Protein AF-A0A397W9X4-F1 (afdb_monomer_lite)

pLDDT: mean 84.3, std 11.53, range [44.5, 97.25]

Organism: NCBI:txid44941

InterPro domains:
  IPR007128 Nuclear MIS12/MIND complex subunit PMF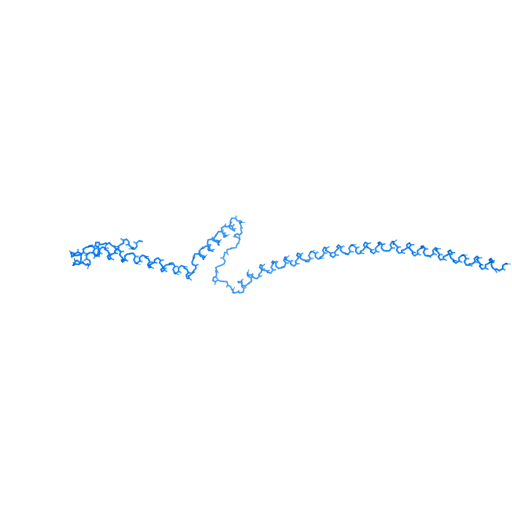1/Nnf1 [PF03980] (25-130)
  IPR007128 Nuclear MIS12/MIND complex subunit PMF1/Nnf1 [PTHR15459] (10-133)

Radius of gyration: 48.52 Å; chains: 1; bounding box: 83×48×146 Å

Secondary structure (DSSP, 8-state):
-GGGG--HHHHHHH-HHHHHH-HHHHHHHHHHHHHHHHHHHHHHHHHHHHHTTHHHHHHHHHHHHHHHHHHHHTT---SPPPPGGG--HHHHHHHHHHHHHHHHHHHHHHHHHHHHHHHHHHHHHHHHHHHHHHHHHHHHHHHHHHHHHHHHHHHHHHHHHT--

Foldseek 3Di:
DVLVPPDLVVQCVVVVVCCVPPVPVSVVVSVVVSVVVVVVVVVVVVVVCVVVVVVVVVVVVVVVVVVVVVCVVVVVPPDDDDPPVPDDPVNVCCVVVVVVVVVVVVVVVVVVVVVVVVVVVVVVVVVVVVVVVVVVVVVVVVVVVVVVVVVVVVVVVVVVVVVD

Structure (mmCIF, N/CA/C/O backbone):
data_AF-A0A397W9X4-F1
#
_entry.id   AF-A0A397W9X4-F1
#
loop_
_atom_site.group_PDB
_atom_site.id
_atom_site.type_symbol
_atom_site.label_atom_id
_atom_site.label_alt_id
_atom_site.label_comp_id
_atom_site.label_asym_id
_atom_site.label_entity_id
_atom_site.label_seq_id
_atom_site.pdbx_PDB_ins_code
_atom_site.Cartn_x
_atom_site.Cartn_y
_atom_site.Cartn_z
_atom_site.occupancy
_atom_site.B_iso_or_equiv
_atom_site.auth_seq_id
_atom_site.auth_comp_id
_atom_site.auth_asym_id
_atom_site.auth_atom_id
_atom_site.pdbx_PDB_model_num
ATOM 1 N N . MET A 1 1 ? -16.373 0.418 36.092 1.00 49.41 1 MET A N 1
ATOM 2 C CA . MET A 1 1 ? -16.373 1.075 37.422 1.00 49.41 1 MET A CA 1
ATOM 3 C C . MET A 1 1 ? -17.789 1.419 37.906 1.00 49.41 1 MET A C 1
ATOM 5 O O . MET A 1 1 ? -18.064 1.197 39.073 1.00 49.41 1 MET A O 1
ATOM 9 N N . LEU A 1 2 ? -18.709 1.841 37.023 1.00 62.16 2 LEU A N 1
ATOM 10 C CA . LEU A 1 2 ? -20.103 2.192 37.366 1.00 62.16 2 LEU A CA 1
ATOM 11 C C . LEU A 1 2 ? -20.953 1.037 37.938 1.00 62.16 2 LEU A C 1
ATOM 13 O O . LEU A 1 2 ? -21.655 1.226 38.923 1.00 62.16 2 LEU A O 1
ATOM 17 N N . ILE A 1 3 ? -20.833 -0.177 37.393 1.00 65.06 3 ILE A N 1
ATOM 18 C CA . ILE A 1 3 ? -21.633 -1.346 37.816 1.00 65.06 3 ILE A CA 1
ATOM 19 C C . ILE A 1 3 ? -21.351 -1.768 39.274 1.00 65.06 3 ILE A C 1
ATOM 21 O O . ILE A 1 3 ? -22.236 -2.280 39.948 1.00 65.06 3 ILE A O 1
ATOM 25 N N . ARG A 1 4 ? -20.149 -1.495 39.806 1.00 66.25 4 ARG A N 1
ATOM 26 C CA . ARG A 1 4 ? -19.807 -1.785 41.215 1.00 66.25 4 ARG A CA 1
ATOM 27 C C . ARG A 1 4 ? -20.501 -0.862 42.217 1.00 66.25 4 ARG A C 1
ATOM 29 O O . ARG A 1 4 ? -20.540 -1.197 43.397 1.00 66.25 4 ARG A O 1
ATOM 36 N N . ASN A 1 5 ? -21.000 0.292 41.774 1.00 67.38 5 ASN A N 1
ATOM 37 C CA . ASN A 1 5 ? -21.583 1.286 42.670 1.00 67.38 5 ASN A CA 1
ATOM 38 C C . ASN A 1 5 ? -23.055 1.036 42.986 1.00 67.38 5 ASN A C 1
ATOM 40 O O . ASN A 1 5 ? -23.541 1.618 43.945 1.00 67.38 5 ASN A O 1
ATOM 44 N N . ILE A 1 6 ? -23.752 0.167 42.250 1.00 69.75 6 ILE A N 1
ATOM 45 C CA . ILE A 1 6 ? -25.125 -0.210 42.591 1.00 69.75 6 ILE A CA 1
ATOM 46 C C . ILE A 1 6 ? -25.038 -1.362 43.591 1.00 69.75 6 ILE A C 1
ATOM 48 O O . ILE A 1 6 ? -25.002 -2.530 43.208 1.00 69.75 6 ILE A O 1
ATOM 52 N N . LYS A 1 7 ? -24.929 -1.036 44.882 1.00 75.12 7 LYS A N 1
ATOM 53 C CA . LYS A 1 7 ? -24.882 -2.054 45.939 1.00 75.12 7 LYS A CA 1
ATOM 54 C C . LYS A 1 7 ? -26.296 -2.534 46.253 1.00 75.12 7 LYS A C 1
ATOM 56 O O . LYS A 1 7 ? -27.200 -1.721 46.425 1.00 75.12 7 LYS A O 1
ATOM 61 N N . GLN A 1 8 ? -26.463 -3.839 46.455 1.00 69.88 8 GLN A N 1
ATOM 62 C CA . GLN A 1 8 ? -27.732 -4.438 46.888 1.00 69.88 8 GLN A CA 1
ATOM 63 C C . GLN A 1 8 ? -28.320 -3.742 48.132 1.00 69.88 8 GLN A C 1
ATOM 65 O O . GLN A 1 8 ? -29.531 -3.582 48.234 1.00 69.88 8 GLN A O 1
ATOM 70 N N . LEU A 1 9 ? -27.463 -3.266 49.045 1.00 66.81 9 LEU A N 1
ATOM 71 C CA . LEU A 1 9 ? -27.866 -2.528 50.246 1.00 66.81 9 LEU A CA 1
ATOM 72 C C . LEU A 1 9 ? -28.580 -1.202 49.924 1.00 66.81 9 LEU A C 1
ATOM 74 O O . LEU A 1 9 ? -29.550 -0.855 50.588 1.00 66.81 9 LEU A O 1
ATOM 78 N N . GLN A 1 10 ? -28.133 -0.484 48.890 1.00 75.44 10 GLN A N 1
ATOM 79 C CA . GLN A 1 10 ? -28.776 0.758 48.448 1.00 75.44 10 GLN A CA 1
ATOM 80 C C . GLN A 1 10 ? -30.129 0.464 47.794 1.00 75.44 10 GLN A C 1
ATOM 82 O O . GLN A 1 10 ? -31.105 1.158 48.049 1.00 75.44 10 GLN A O 1
ATOM 87 N N . VAL A 1 11 ? -30.217 -0.623 47.024 1.00 72.56 11 VAL A N 1
ATOM 88 C CA . VAL A 1 11 ? -31.483 -1.080 46.432 1.00 72.56 11 VAL A CA 1
ATOM 89 C C . VAL A 1 11 ? -32.469 -1.520 47.525 1.00 72.56 11 VAL A C 1
ATOM 91 O O . VAL A 1 11 ? -33.648 -1.191 47.461 1.00 72.56 11 VAL A O 1
ATOM 94 N N . ALA A 1 12 ? -31.996 -2.194 48.576 1.00 71.75 12 ALA A N 1
ATOM 95 C CA . ALA A 1 12 ? -32.823 -2.588 49.717 1.00 71.75 12 ALA A CA 1
ATOM 96 C C . ALA A 1 12 ? -33.319 -1.389 50.548 1.00 71.75 12 ALA A C 1
ATOM 98 O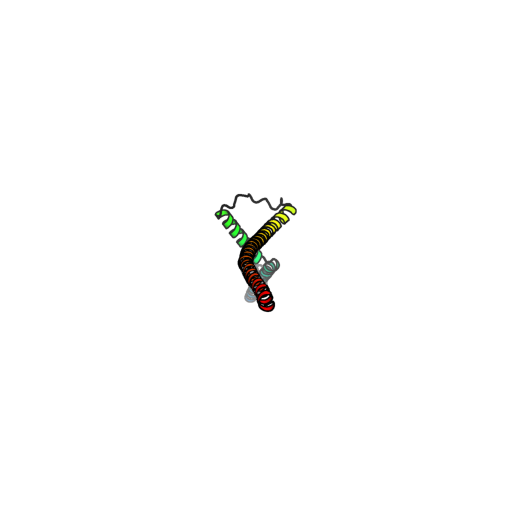 O . ALA A 1 12 ? -34.441 -1.427 51.048 1.00 71.75 12 ALA A O 1
ATOM 99 N N . GLN A 1 13 ? -32.525 -0.317 50.660 1.00 78.44 13 GLN A N 1
ATOM 100 C CA . GLN A 1 13 ? -32.951 0.937 51.296 1.00 78.44 13 GLN A CA 1
ATOM 101 C C . GLN A 1 13 ? -34.034 1.667 50.488 1.00 78.44 13 GLN A C 1
ATOM 103 O O . GLN A 1 13 ? -34.943 2.241 51.081 1.00 78.44 13 GLN A O 1
ATOM 108 N N . CYS A 1 14 ? -33.976 1.618 49.154 1.00 79.94 14 CYS A N 1
ATOM 109 C CA . CYS A 1 14 ? -34.992 2.221 48.285 1.00 79.94 14 CYS A CA 1
ATOM 110 C C . CYS A 1 14 ? -36.289 1.395 48.186 1.00 79.94 14 CYS A C 1
ATOM 112 O O . CYS A 1 14 ? -37.334 1.953 47.862 1.00 79.94 14 CYS A O 1
ATOM 114 N N . PHE A 1 15 ? -36.246 0.090 48.487 1.00 80.31 15 PHE A N 1
ATOM 115 C CA . PHE A 1 15 ? -37.405 -0.816 48.440 1.00 80.31 15 PHE A CA 1
ATOM 116 C C . PHE A 1 15 ? -37.599 -1.590 49.761 1.00 80.31 15 PHE A C 1
ATOM 118 O O . PHE A 1 15 ? -37.503 -2.823 49.783 1.00 80.31 15 PHE A O 1
ATOM 125 N N . PRO A 1 16 ? -37.901 -0.896 50.877 1.00 78.19 16 PRO A N 1
ATOM 126 C CA . PRO A 1 16 ? -37.897 -1.486 52.218 1.00 78.19 16 PRO A CA 1
ATOM 127 C C . PRO A 1 16 ? -38.975 -2.564 52.418 1.00 78.19 16 PRO A C 1
ATOM 129 O O . PRO A 1 16 ? -38.722 -3.581 53.065 1.00 78.19 16 PRO A O 1
ATOM 132 N N . THR A 1 17 ? -40.160 -2.392 51.826 1.00 75.94 17 THR A N 1
ATOM 133 C CA . THR A 1 17 ? -41.277 -3.350 51.920 1.00 75.94 17 THR A CA 1
ATOM 134 C C . THR A 1 17 ? -40.942 -4.670 51.219 1.00 75.94 17 THR A C 1
ATOM 136 O O . THR A 1 17 ? -41.141 -5.751 51.768 1.00 75.94 17 THR A O 1
ATOM 139 N N . LEU A 1 18 ? -40.325 -4.586 50.035 1.00 70.50 18 LEU A N 1
ATOM 140 C CA . LEU A 1 18 ? -39.930 -5.748 49.234 1.00 70.50 18 LEU A CA 1
ATOM 141 C C . LEU A 1 18 ? -38.719 -6.482 49.830 1.00 70.50 18 LEU A C 1
ATOM 143 O O . LEU A 1 18 ? -38.635 -7.710 49.763 1.00 70.50 18 LEU A O 1
ATOM 147 N N . ALA A 1 19 ? -37.795 -5.730 50.436 1.00 74.25 19 ALA A N 1
ATOM 148 C CA . ALA A 1 19 ? -36.634 -6.277 51.130 1.00 74.25 19 ALA A CA 1
ATOM 149 C C . ALA A 1 19 ? -37.030 -7.097 52.369 1.00 74.25 19 ALA A C 1
ATOM 151 O O . ALA A 1 19 ? -36.365 -8.086 52.678 1.00 74.25 19 ALA A O 1
ATOM 152 N N . ARG A 1 20 ? -38.122 -6.717 53.051 1.00 72.94 20 ARG A N 1
ATOM 153 C CA . ARG A 1 20 ? -38.624 -7.407 54.248 1.00 72.94 20 ARG A CA 1
ATOM 154 C C . ARG A 1 20 ? -39.461 -8.648 53.909 1.00 72.94 20 ARG A C 1
ATOM 156 O O . ARG A 1 20 ? -39.336 -9.653 54.598 1.00 72.94 20 ARG A O 1
ATOM 163 N N . GLU A 1 21 ? -40.264 -8.610 52.843 1.00 77.31 21 GLU A N 1
ATOM 164 C CA . GLU A 1 21 ? -41.129 -9.739 52.462 1.00 77.31 21 GLU A CA 1
ATOM 165 C C . GLU A 1 21 ? -40.425 -10.808 51.612 1.00 77.31 21 GLU A C 1
ATOM 167 O O . GLU A 1 21 ? -40.670 -12.003 51.794 1.00 77.31 21 GLU A O 1
ATOM 172 N N . LYS A 1 22 ? -39.580 -10.416 50.642 1.00 79.12 22 LYS A N 1
ATOM 173 C CA . LYS A 1 22 ? -38.989 -11.346 49.654 1.00 79.12 22 LYS A CA 1
ATOM 174 C C . LYS A 1 22 ? -37.556 -10.945 49.249 1.00 79.12 22 LYS A C 1
ATOM 176 O O . LYS A 1 22 ? -37.310 -10.640 48.077 1.00 79.12 22 LYS A O 1
ATOM 181 N N . PRO A 1 23 ? -36.564 -11.045 50.156 1.00 77.00 23 PRO A N 1
ATOM 182 C CA . PRO A 1 23 ? -35.181 -10.625 49.893 1.00 77.00 23 PRO A CA 1
ATOM 183 C C . PRO A 1 23 ? -34.492 -11.414 48.765 1.00 77.00 23 PRO A C 1
ATOM 185 O O . PRO A 1 23 ? -33.687 -10.852 48.024 1.00 77.00 23 PRO A O 1
ATOM 188 N N . LYS A 1 24 ? -34.835 -12.700 48.581 1.00 78.50 24 LYS A N 1
ATOM 189 C CA . LYS A 1 24 ? -34.303 -13.525 47.476 1.00 78.50 24 LYS A CA 1
ATOM 190 C C . LYS A 1 24 ? -34.693 -12.976 46.101 1.00 78.50 24 LYS A C 1
ATOM 192 O O . LYS A 1 24 ? -33.827 -12.814 45.250 1.00 78.50 24 LYS A O 1
ATOM 197 N N . ARG A 1 25 ? -35.965 -12.599 45.918 1.00 79.56 25 ARG A N 1
ATOM 198 C CA . ARG A 1 25 ? -36.458 -12.038 44.649 1.00 79.56 25 ARG A CA 1
ATOM 199 C C . ARG A 1 25 ? -35.847 -10.676 44.339 1.00 79.56 25 ARG A C 1
ATOM 201 O O . ARG A 1 25 ? -35.566 -10.385 43.183 1.00 79.56 25 ARG A O 1
ATOM 208 N N . LEU A 1 26 ? -35.599 -9.861 45.365 1.00 80.56 26 LEU A N 1
ATOM 209 C CA . LEU A 1 26 ? -34.907 -8.584 45.193 1.00 80.56 26 LEU A CA 1
ATOM 210 C C . LEU A 1 26 ? -33.454 -8.786 44.731 1.00 80.56 26 LEU A C 1
ATOM 212 O O . LEU A 1 26 ? -32.978 -8.048 43.873 1.00 80.56 26 LEU A O 1
ATOM 216 N N . ASN A 1 27 ? -32.762 -9.798 45.265 1.00 80.81 27 ASN A N 1
ATOM 217 C CA . ASN A 1 27 ? -31.399 -10.122 44.843 1.00 80.81 27 ASN A CA 1
ATOM 218 C C . ASN A 1 27 ? -31.348 -10.644 43.398 1.00 80.81 27 ASN A C 1
ATOM 220 O O . ASN A 1 27 ? -30.500 -10.226 42.615 1.00 80.81 27 ASN A O 1
ATOM 224 N N . GLU A 1 28 ? -32.290 -11.513 43.029 1.00 83.19 28 GLU A N 1
ATOM 225 C CA . GLU A 1 28 ? -32.432 -12.017 41.658 1.00 83.19 28 GLU A CA 1
ATOM 226 C C . GLU A 1 28 ? -32.719 -10.879 40.668 1.00 83.19 28 GLU A C 1
ATOM 228 O O . GLU A 1 28 ? -32.038 -10.771 39.650 1.00 83.19 28 GLU A O 1
ATOM 233 N N . ALA A 1 29 ? -33.656 -9.980 40.990 1.00 84.12 29 ALA A N 1
ATOM 234 C CA . ALA A 1 29 ? -33.966 -8.814 40.162 1.00 84.12 29 ALA A CA 1
ATOM 235 C C . ALA A 1 29 ? -32.762 -7.867 40.031 1.00 84.12 29 ALA A C 1
ATOM 237 O O . ALA A 1 29 ? -32.449 -7.401 38.936 1.00 84.12 29 ALA A O 1
ATOM 238 N N . HIS A 1 30 ? -32.038 -7.623 41.126 1.00 83.06 30 HIS A N 1
ATOM 239 C CA . HIS A 1 30 ? -30.815 -6.826 41.100 1.00 83.06 30 HIS A CA 1
ATOM 240 C C . HIS A 1 30 ? -29.745 -7.459 40.194 1.00 83.06 30 HIS A C 1
ATOM 242 O O . HIS A 1 30 ? -29.182 -6.774 39.339 1.00 83.06 30 HIS A O 1
ATOM 248 N N . GLY A 1 31 ? -29.515 -8.770 40.316 1.00 83.88 31 GLY A N 1
ATOM 249 C CA . GLY A 1 31 ? -28.589 -9.514 39.460 1.00 83.88 31 GLY A CA 1
ATOM 250 C C . GLY A 1 31 ? -28.983 -9.498 37.979 1.00 83.88 31 GLY A C 1
ATOM 251 O O . GLY A 1 31 ? -28.117 -9.333 37.115 1.00 83.88 31 GLY A O 1
ATOM 252 N N . GLN A 1 32 ? -30.280 -9.594 37.677 1.00 86.88 32 GLN A N 1
ATOM 253 C CA . GLN A 1 32 ? -30.800 -9.493 36.310 1.00 86.88 32 GLN A CA 1
ATOM 254 C C . GLN A 1 32 ? -30.586 -8.098 35.721 1.00 86.88 32 GLN A C 1
ATOM 256 O O . GLN A 1 32 ? -30.082 -7.988 34.607 1.00 86.88 32 GLN A O 1
ATOM 261 N N . VAL A 1 33 ? -30.884 -7.035 36.473 1.00 85.94 33 VAL A N 1
ATOM 262 C CA . VAL A 1 33 ? -30.673 -5.649 36.020 1.00 85.94 33 VAL A CA 1
ATOM 263 C C . VAL A 1 33 ? -29.193 -5.376 35.765 1.00 85.94 33 VAL A C 1
ATOM 265 O O . VAL A 1 33 ? -28.848 -4.786 34.743 1.00 85.94 33 VAL A O 1
ATOM 268 N N . LEU A 1 34 ? -28.305 -5.833 36.653 1.00 86.19 34 LEU A N 1
ATOM 269 C CA . LEU A 1 34 ? -26.863 -5.670 36.461 1.00 86.19 34 LEU A CA 1
ATOM 270 C C . LEU A 1 34 ? -26.361 -6.419 35.226 1.00 86.19 34 LEU A C 1
ATOM 272 O O . LEU A 1 34 ? -25.576 -5.866 34.456 1.00 86.19 34 LEU A O 1
ATOM 276 N N . THR A 1 35 ? -26.818 -7.657 35.032 1.00 87.75 35 THR A N 1
ATOM 277 C CA . THR A 1 35 ? -26.450 -8.469 33.867 1.00 87.75 35 THR A CA 1
ATOM 278 C C . THR A 1 35 ? -26.960 -7.830 32.580 1.00 87.75 35 THR A C 1
ATOM 280 O O . THR A 1 35 ? -26.175 -7.615 31.664 1.00 87.75 35 THR A O 1
ATOM 283 N N . PHE A 1 36 ? -28.233 -7.438 32.531 1.00 88.88 36 PHE A N 1
ATOM 284 C CA . PHE A 1 36 ? -28.838 -6.775 31.376 1.00 88.88 36 PHE A CA 1
ATOM 285 C C . PHE A 1 36 ? -28.122 -5.470 31.025 1.00 88.88 36 PHE A C 1
ATOM 287 O O . PHE A 1 36 ? -27.752 -5.251 29.874 1.00 88.88 36 PHE A O 1
ATOM 294 N N . LEU A 1 37 ? -27.864 -4.617 32.020 1.00 87.88 37 LEU A N 1
ATOM 295 C CA . LEU A 1 37 ? -27.185 -3.344 31.800 1.00 87.88 37 LEU A CA 1
ATOM 296 C C . LEU A 1 37 ? -25.748 -3.555 31.321 1.00 87.88 37 LEU A C 1
ATOM 298 O O . LEU A 1 37 ? -25.294 -2.845 30.430 1.00 87.88 37 LEU A O 1
ATOM 302 N N . ARG A 1 38 ? -25.041 -4.551 31.866 1.00 88.38 38 ARG A N 1
ATOM 303 C CA . ARG A 1 38 ? -23.701 -4.910 31.401 1.00 88.38 38 ARG A CA 1
ATOM 304 C C . ARG A 1 38 ? -23.719 -5.369 29.947 1.00 88.38 38 ARG A C 1
ATOM 306 O O . ARG A 1 38 ? -22.960 -4.826 29.150 1.00 88.38 38 ARG A O 1
ATOM 313 N N . THR A 1 39 ? -24.576 -6.331 29.616 1.00 90.69 39 THR A N 1
ATOM 314 C CA . THR A 1 39 ? -24.654 -6.906 28.270 1.00 90.69 39 THR A CA 1
ATOM 315 C C . THR A 1 39 ? -25.034 -5.845 27.245 1.00 90.69 39 THR A C 1
ATOM 317 O O . THR A 1 39 ? -24.308 -5.673 26.272 1.00 90.69 39 THR A O 1
ATOM 320 N N . ASN A 1 40 ? -26.076 -5.050 27.504 1.00 90.75 40 ASN A N 1
ATOM 321 C CA . ASN A 1 40 ? -26.493 -3.998 26.574 1.00 90.75 40 ASN A CA 1
ATOM 322 C C . ASN A 1 40 ? -25.422 -2.929 26.386 1.00 90.75 40 ASN A C 1
ATOM 324 O O . ASN A 1 40 ? -25.173 -2.500 25.269 1.00 90.75 40 ASN A O 1
ATOM 328 N N . VAL A 1 41 ? -24.764 -2.491 27.463 1.00 91.44 41 VAL A N 1
ATOM 329 C CA . VAL A 1 41 ? -23.694 -1.494 27.347 1.00 91.44 41 VAL A CA 1
ATOM 330 C C . VAL A 1 41 ? -22.526 -2.057 26.535 1.00 91.44 41 VAL A C 1
ATOM 332 O O . VAL A 1 41 ? -22.005 -1.367 25.661 1.00 91.44 41 VAL A O 1
ATOM 335 N N . GLU A 1 42 ? -22.122 -3.306 26.781 1.00 91.25 42 GLU A N 1
ATOM 336 C CA . GLU A 1 42 ? -21.070 -3.963 26.000 1.00 91.25 42 GLU A CA 1
ATOM 337 C C . GLU A 1 42 ? -21.459 -4.116 24.518 1.00 91.25 42 GLU A C 1
ATOM 339 O O . GLU A 1 42 ? -20.617 -3.894 23.644 1.00 91.25 42 GLU A O 1
ATOM 344 N N . GLU A 1 43 ? -22.710 -4.458 24.214 1.00 93.88 43 GLU A N 1
ATOM 345 C CA . GLU A 1 43 ? -23.224 -4.573 22.844 1.00 93.88 43 GLU A CA 1
ATOM 346 C C . GLU A 1 43 ? -23.304 -3.221 22.130 1.00 93.88 43 GLU A C 1
ATOM 348 O O . GLU A 1 43 ? -22.779 -3.086 21.023 1.00 93.88 43 GLU A O 1
ATOM 353 N N . GLU A 1 44 ? -23.854 -2.196 22.777 1.00 92.19 44 GLU A N 1
ATOM 354 C CA . GLU A 1 44 ? -23.931 -0.839 22.231 1.00 92.19 44 GLU A CA 1
ATOM 355 C C . GLU A 1 44 ? -22.537 -0.265 21.957 1.00 92.19 44 GLU A C 1
ATOM 357 O O . GLU A 1 44 ? -22.278 0.284 20.882 1.00 92.19 44 GLU A O 1
ATOM 362 N N . PHE A 1 45 ? -21.579 -0.457 22.871 1.00 91.88 45 PHE A N 1
ATOM 363 C CA . PHE A 1 45 ? -20.200 -0.039 22.617 1.00 91.88 45 PHE A CA 1
ATOM 364 C C . PHE A 1 45 ? -19.571 -0.810 21.456 1.00 91.88 45 PHE A C 1
ATOM 366 O O . PHE A 1 45 ? -18.909 -0.192 20.618 1.00 91.88 45 PHE A O 1
ATOM 373 N N . LYS A 1 46 ? -19.796 -2.125 21.345 1.00 90.81 46 LYS A N 1
ATOM 374 C CA . LYS A 1 46 ? -19.327 -2.909 20.187 1.00 90.81 46 LYS A CA 1
ATOM 375 C C . LYS A 1 46 ? -19.929 -2.388 18.880 1.00 90.81 46 LYS A C 1
ATOM 377 O O . LYS A 1 46 ? -19.200 -2.246 17.896 1.00 90.81 46 LYS A O 1
ATOM 382 N N . LEU A 1 47 ? -21.216 -2.046 18.866 1.00 92.56 47 LEU A N 1
ATOM 383 C CA . LEU A 1 47 ? -21.890 -1.466 17.702 1.00 92.56 47 LEU A CA 1
ATOM 384 C C . LEU A 1 47 ? -21.312 -0.098 17.329 1.00 92.56 47 LEU A C 1
ATOM 386 O O . LEU A 1 47 ? -21.015 0.135 16.156 1.00 92.56 47 LEU A O 1
ATOM 390 N N . ILE A 1 48 ? -21.085 0.787 18.302 1.00 91.31 48 ILE A N 1
ATOM 391 C CA . ILE A 1 48 ? -20.475 2.106 18.070 1.00 91.31 48 ILE A CA 1
ATOM 392 C C . ILE A 1 48 ? -19.054 1.958 17.513 1.00 91.31 48 ILE A C 1
ATOM 394 O O . ILE A 1 48 ? -18.707 2.623 16.530 1.00 91.31 48 ILE A O 1
ATOM 398 N N . LEU A 1 49 ? -18.247 1.076 18.112 1.00 90.75 49 LEU A N 1
ATOM 399 C CA . LEU A 1 49 ? -16.877 0.798 17.6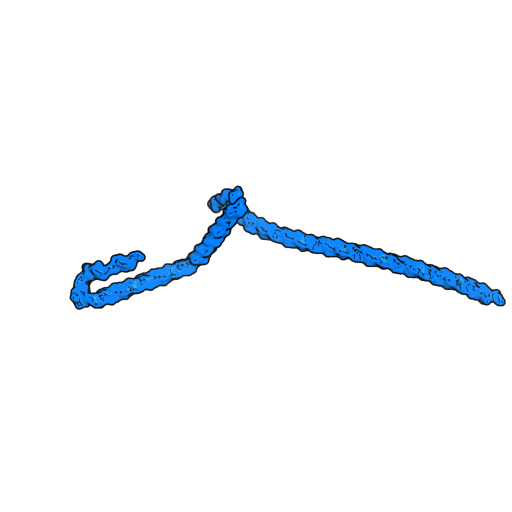74 1.00 90.75 49 LEU A CA 1
ATOM 400 C C . LEU A 1 49 ? -16.847 0.270 16.238 1.00 90.75 49 LEU A C 1
ATOM 402 O O . LEU A 1 49 ? -16.042 0.750 15.435 1.00 90.75 49 LEU A O 1
ATOM 406 N N . LYS A 1 50 ? -17.760 -0.649 15.896 1.00 90.50 50 LYS A N 1
ATOM 407 C CA . LYS A 1 50 ? -17.890 -1.210 14.547 1.00 90.50 50 LYS A CA 1
ATOM 408 C C . LYS A 1 50 ? -18.386 -0.172 13.539 1.00 90.50 50 LYS A C 1
ATOM 410 O O . LYS A 1 50 ? -17.776 -0.007 12.490 1.00 90.50 50 LYS A O 1
ATOM 415 N N . LYS A 1 51 ? -19.438 0.588 13.865 1.00 90.00 51 LYS A N 1
ATOM 416 C CA . LYS A 1 51 ? -20.019 1.614 12.977 1.00 90.00 51 LYS A CA 1
ATOM 417 C C . LYS A 1 51 ? -19.014 2.705 12.615 1.00 90.00 51 LYS A C 1
ATOM 419 O O . LYS A 1 51 ? -19.032 3.220 11.502 1.00 90.00 51 LYS A O 1
ATOM 424 N N . ARG A 1 52 ? -18.155 3.086 13.561 1.00 87.81 52 ARG A N 1
ATOM 425 C CA . ARG A 1 52 ? -17.121 4.109 13.343 1.00 87.81 52 ARG A CA 1
ATOM 426 C C . ARG A 1 52 ? -15.791 3.540 12.862 1.00 87.81 52 ARG A C 1
ATOM 428 O O . ARG A 1 52 ? -14.882 4.327 12.586 1.00 87.81 52 ARG A O 1
ATOM 435 N N . ASN A 1 53 ? -15.697 2.215 12.772 1.00 87.12 53 ASN A N 1
ATOM 436 C CA . ASN A 1 53 ? -14.500 1.482 12.398 1.00 87.12 53 ASN A CA 1
ATOM 437 C C . ASN A 1 53 ? -13.257 1.934 13.188 1.00 87.12 53 ASN A C 1
ATOM 439 O O . ASN A 1 53 ? -12.181 2.183 12.648 1.00 87.12 53 ASN A O 1
ATOM 443 N N . ILE A 1 54 ? -13.447 2.145 14.492 1.00 89.38 54 ILE A N 1
ATOM 444 C CA . ILE A 1 54 ? -12.416 2.697 15.379 1.00 89.38 54 ILE A CA 1
ATOM 445 C C . ILE A 1 54 ? -11.185 1.785 15.479 1.00 89.38 54 ILE A C 1
ATOM 447 O O . ILE A 1 54 ? -10.084 2.331 15.454 1.00 89.38 54 ILE A O 1
ATOM 451 N N . PRO A 1 55 ? -11.317 0.444 15.557 1.00 87.06 55 PRO A N 1
ATOM 452 C CA . PRO A 1 55 ? -10.149 -0.431 15.628 1.00 87.06 55 PRO A CA 1
ATOM 453 C C . PRO A 1 55 ? -9.195 -0.249 14.443 1.00 87.06 55 PRO A C 1
ATOM 455 O O . PRO A 1 55 ? -7.997 -0.088 14.649 1.00 87.06 55 PRO A O 1
ATOM 458 N N . GLU A 1 56 ? -9.716 -0.189 13.215 1.00 88.75 56 GLU A N 1
ATOM 459 C CA . GLU A 1 56 ? -8.887 0.021 12.022 1.00 88.75 56 GLU A CA 1
ATOM 460 C C . GLU A 1 56 ? -8.225 1.400 12.035 1.00 88.75 56 GLU A C 1
ATOM 462 O O . GLU A 1 56 ? -7.019 1.503 11.829 1.00 88.75 56 GLU A O 1
ATOM 467 N N . LYS A 1 57 ? -8.968 2.452 12.395 1.00 89.25 57 LYS A N 1
ATOM 468 C CA . LYS A 1 57 ? -8.413 3.812 12.503 1.0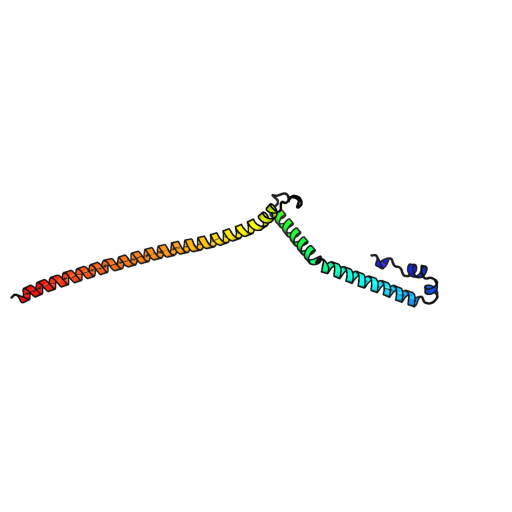0 89.25 57 LYS A CA 1
ATOM 469 C C . LYS A 1 57 ? -7.311 3.933 13.557 1.00 89.25 57 LYS A C 1
ATOM 471 O O . LYS A 1 57 ? -6.365 4.690 13.357 1.00 89.25 57 LYS A O 1
ATOM 476 N N . LEU A 1 58 ? -7.433 3.225 14.680 1.00 91.44 58 LEU A N 1
ATOM 477 C CA . LEU A 1 58 ? -6.396 3.195 15.714 1.00 91.44 58 LEU A CA 1
ATOM 478 C C . LEU A 1 58 ? -5.160 2.431 15.234 1.00 91.44 58 LEU A C 1
ATOM 480 O O . LEU A 1 58 ? -4.049 2.922 15.404 1.00 91.44 58 LEU A O 1
ATOM 484 N N . ASN A 1 59 ? -5.346 1.303 14.547 1.00 92.56 59 ASN A N 1
ATOM 485 C CA . ASN A 1 59 ? -4.235 0.563 13.948 1.00 92.56 59 ASN A CA 1
ATOM 486 C C . ASN A 1 59 ? -3.501 1.397 12.882 1.00 92.56 59 ASN A C 1
ATOM 488 O O . ASN A 1 59 ? -2.271 1.407 12.830 1.00 92.56 59 ASN A O 1
ATOM 492 N N . GLU A 1 60 ? -4.239 2.127 12.042 1.00 91.81 60 GLU A N 1
ATOM 493 C CA . GLU A 1 60 ? -3.662 3.063 11.073 1.00 91.81 60 GLU A CA 1
ATOM 494 C C . GLU A 1 60 ? -2.880 4.183 11.765 1.00 91.81 60 GLU A C 1
ATOM 496 O O . GLU A 1 60 ? -1.772 4.519 11.338 1.00 91.81 60 GLU A O 1
ATOM 501 N N . LEU A 1 61 ? -3.427 4.742 12.848 1.00 93.06 61 LEU A N 1
ATOM 502 C CA . LEU A 1 61 ? -2.756 5.766 13.644 1.00 93.06 61 LEU A CA 1
ATOM 503 C C . LEU A 1 61 ? -1.439 5.244 14.229 1.00 93.06 61 LEU A C 1
ATOM 505 O O . LEU A 1 61 ? -0.408 5.904 14.084 1.00 93.06 61 LEU A O 1
ATOM 509 N N . ASP A 1 62 ? -1.445 4.054 14.824 1.00 92.19 62 ASP A N 1
ATOM 510 C CA . ASP A 1 62 ? -0.242 3.428 15.376 1.00 92.19 62 ASP A CA 1
ATOM 511 C C . ASP A 1 62 ? 0.807 3.170 14.286 1.00 92.19 62 ASP A C 1
ATOM 513 O O . ASP A 1 62 ? 1.994 3.466 14.469 1.00 92.19 62 ASP A O 1
ATOM 517 N N . ALA A 1 63 ? 0.379 2.715 13.105 1.00 92.06 63 ALA A N 1
ATOM 518 C CA . ALA A 1 63 ? 1.262 2.541 11.956 1.00 92.06 63 ALA A CA 1
ATOM 519 C C . ALA A 1 63 ? 1.863 3.876 11.473 1.00 92.06 63 ALA A C 1
ATOM 521 O O . ALA A 1 63 ? 3.044 3.933 11.112 1.00 92.06 63 ALA A O 1
ATOM 522 N N . LEU A 1 64 ? 1.086 4.964 11.472 1.00 89.00 64 LEU A N 1
ATOM 523 C CA . LEU A 1 64 ? 1.571 6.304 11.129 1.00 89.00 64 LEU A CA 1
ATOM 524 C C . LEU A 1 64 ? 2.579 6.828 12.159 1.00 89.00 64 LEU A C 1
ATOM 526 O O . LEU A 1 64 ? 3.617 7.368 11.767 1.00 89.00 64 LEU A O 1
ATOM 530 N N . ILE A 1 65 ? 2.323 6.625 13.454 1.00 89.75 65 ILE A N 1
ATOM 531 C CA . ILE A 1 65 ? 3.246 6.999 14.536 1.00 89.75 65 ILE A CA 1
ATOM 532 C C . ILE A 1 65 ? 4.559 6.220 14.408 1.00 89.75 65 ILE A C 1
ATOM 534 O O . ILE A 1 65 ? 5.639 6.809 14.503 1.00 89.75 65 ILE A O 1
ATOM 538 N N . ALA A 1 66 ? 4.492 4.913 14.144 1.00 90.06 66 ALA A N 1
ATOM 539 C CA . ALA A 1 66 ? 5.677 4.082 13.941 1.00 90.06 66 ALA A CA 1
ATOM 540 C C . ALA A 1 66 ? 6.521 4.572 12.750 1.00 90.06 66 ALA A C 1
ATOM 542 O O . ALA A 1 66 ? 7.734 4.752 12.885 1.00 90.06 66 ALA A O 1
ATOM 543 N N . LYS A 1 67 ? 5.880 4.875 11.612 1.00 86.38 67 LYS A N 1
ATOM 544 C CA . LYS A 1 67 ? 6.547 5.455 10.431 1.00 86.38 67 LYS A CA 1
ATOM 545 C C . LYS A 1 67 ? 7.181 6.813 10.736 1.00 86.38 67 LYS A C 1
ATOM 547 O O . LYS A 1 67 ? 8.299 7.069 10.296 1.00 86.38 67 LYS A O 1
ATOM 552 N N . ALA A 1 68 ? 6.499 7.678 11.486 1.00 84.62 68 ALA A N 1
ATOM 553 C CA . ALA A 1 68 ? 7.033 8.982 11.876 1.00 84.62 68 ALA A CA 1
ATOM 554 C C . ALA A 1 68 ? 8.297 8.839 12.741 1.00 84.62 68 ALA A C 1
ATOM 556 O O . ALA A 1 68 ? 9.319 9.451 12.435 1.00 84.62 68 ALA A O 1
ATOM 557 N N . ARG A 1 69 ? 8.269 7.950 13.743 1.00 86.38 69 ARG A N 1
ATOM 558 C CA . ARG A 1 69 ? 9.443 7.633 14.577 1.00 86.38 69 ARG A CA 1
ATOM 559 C C . ARG A 1 69 ? 10.603 7.058 13.764 1.00 86.38 69 ARG A C 1
ATOM 561 O O . ARG A 1 69 ? 11.761 7.331 14.062 1.00 86.38 69 ARG A O 1
ATOM 568 N N . GLN A 1 70 ? 10.318 6.255 12.740 1.00 87.69 70 GLN A N 1
ATOM 569 C CA . GLN A 1 70 ? 11.356 5.721 11.856 1.00 87.69 70 GLN A CA 1
ATOM 570 C C . GLN A 1 70 ? 12.019 6.827 11.019 1.00 87.69 70 GLN A C 1
ATOM 572 O O . GLN A 1 70 ? 13.241 6.849 10.906 1.00 87.69 70 GLN A O 1
ATOM 577 N N . ARG A 1 71 ? 11.240 7.771 10.477 1.00 82.12 71 ARG A N 1
ATOM 578 C CA . ARG A 1 71 ? 11.772 8.932 9.734 1.00 82.12 71 ARG A CA 1
ATOM 579 C C . ARG A 1 71 ? 12.648 9.824 10.611 1.00 82.12 71 ARG A C 1
ATOM 581 O O . ARG A 1 71 ? 13.696 10.276 10.156 1.00 82.12 71 ARG A O 1
ATOM 588 N N . GLU A 1 72 ? 12.249 10.011 11.867 1.00 82.44 72 GLU A N 1
ATOM 589 C CA . GLU A 1 72 ? 13.037 10.732 12.867 1.00 82.44 72 GLU A CA 1
ATOM 590 C C . GLU A 1 72 ? 14.391 10.062 13.114 1.00 82.44 72 GLU A C 1
ATOM 592 O O . GLU A 1 72 ? 15.425 10.720 13.011 1.00 82.44 72 GLU A O 1
ATOM 597 N N . LYS A 1 73 ? 14.405 8.742 13.337 1.00 85.38 73 LYS A N 1
ATOM 598 C CA . LYS A 1 73 ? 15.651 7.970 13.488 1.00 85.38 73 LYS A CA 1
ATOM 599 C C . LYS A 1 73 ? 16.554 8.046 12.256 1.00 85.38 73 LYS A C 1
ATOM 601 O O . LYS A 1 73 ? 17.770 8.069 12.398 1.00 85.38 73 LYS A O 1
ATOM 606 N N . ASN A 1 74 ? 15.966 8.112 11.064 1.00 83.94 74 ASN A N 1
ATOM 607 C CA . ASN A 1 74 ? 16.693 8.203 9.798 1.00 83.94 74 ASN A CA 1
ATOM 608 C C . ASN A 1 74 ? 17.178 9.631 9.472 1.00 83.94 74 ASN A C 1
ATOM 610 O O . ASN A 1 74 ? 17.688 9.858 8.376 1.00 83.94 74 ASN A O 1
ATOM 614 N N . GLY A 1 75 ? 16.989 10.608 10.369 1.00 77.75 75 GLY A N 1
ATOM 615 C CA . GLY A 1 75 ? 17.438 11.988 10.162 1.00 77.75 75 GLY A CA 1
ATOM 616 C C . GLY A 1 75 ? 16.653 12.758 9.092 1.00 77.75 75 GLY A C 1
ATOM 617 O O . GLY A 1 75 ? 17.081 13.826 8.666 1.00 77.75 75 GLY A O 1
ATOM 618 N N . GLN A 1 76 ? 15.484 12.265 8.666 1.00 71.31 76 GLN A N 1
ATOM 619 C CA . GLN A 1 76 ? 14.645 12.893 7.629 1.00 71.31 76 GLN A CA 1
ATOM 620 C C . GLN A 1 76 ? 13.783 14.058 8.164 1.00 71.31 76 GLN A C 1
ATOM 622 O O . GLN A 1 76 ? 12.874 14.534 7.486 1.00 71.31 76 GLN A O 1
ATOM 627 N N . ASN A 1 77 ? 14.070 14.545 9.375 1.00 61.03 77 ASN A N 1
ATOM 628 C CA . ASN A 1 77 ? 13.315 15.581 10.090 1.00 61.03 77 ASN A CA 1
ATOM 629 C C . ASN A 1 77 ? 13.679 17.022 9.677 1.00 61.03 77 ASN A C 1
ATOM 631 O O . ASN A 1 77 ? 13.640 17.936 10.497 1.00 61.03 77 ASN A O 1
ATOM 635 N N . SER A 1 78 ? 14.035 17.267 8.416 1.00 57.31 78 SER A N 1
ATOM 636 C CA . SER A 1 78 ? 14.447 18.606 7.970 1.00 57.31 78 SER A CA 1
ATOM 637 C C . SER A 1 78 ? 13.286 19.591 7.780 1.00 57.31 78 SER A C 1
ATOM 639 O O . SER A 1 78 ? 13.523 20.788 7.633 1.00 57.31 78 SER A O 1
ATOM 641 N N . VAL A 1 79 ? 12.027 19.135 7.814 1.00 60.25 79 VAL A N 1
ATOM 642 C CA . VAL A 1 79 ? 10.860 19.993 7.559 1.00 60.25 79 VAL A CA 1
ATOM 643 C C . VAL A 1 79 ? 9.898 19.963 8.739 1.00 60.25 79 VAL A C 1
ATOM 645 O O . VAL A 1 79 ? 9.273 18.945 9.038 1.00 60.25 79 VAL A O 1
ATOM 648 N N . ARG A 1 80 ? 9.747 21.116 9.399 1.00 64.62 80 ARG A N 1
ATOM 649 C CA . ARG A 1 80 ? 8.732 21.331 10.435 1.00 64.62 80 ARG A CA 1
ATOM 650 C C . ARG A 1 80 ? 7.347 21.080 9.818 1.00 64.62 80 ARG A C 1
ATOM 652 O O . ARG A 1 80 ? 7.023 21.733 8.822 1.00 64.62 80 ARG A O 1
ATOM 659 N N . PRO A 1 81 ? 6.525 20.166 10.365 1.00 64.25 81 PRO A N 1
ATOM 660 C CA . PRO A 1 81 ? 5.230 19.854 9.777 1.00 64.25 81 PRO A CA 1
ATOM 661 C C . PRO A 1 81 ? 4.360 21.114 9.750 1.00 64.25 81 PRO A C 1
ATOM 663 O O . PRO A 1 81 ? 4.094 21.729 10.783 1.00 64.25 81 PRO A O 1
ATOM 666 N N . THR A 1 82 ? 3.952 21.534 8.551 1.00 64.31 82 THR A N 1
ATOM 667 C CA . THR A 1 82 ? 3.009 22.642 8.380 1.00 64.31 82 THR A CA 1
ATOM 668 C C . THR A 1 82 ? 1.656 22.215 8.942 1.00 64.31 82 THR A C 1
ATOM 670 O O . THR A 1 82 ? 1.153 21.147 8.596 1.00 64.31 82 THR A O 1
ATOM 673 N N . SER A 1 83 ? 1.071 23.036 9.820 1.00 59.84 83 SER A N 1
ATOM 674 C CA . SER A 1 83 ? -0.253 22.771 10.394 1.00 59.84 83 SER A CA 1
ATOM 675 C C . SER A 1 83 ? -1.287 22.580 9.281 1.00 59.84 83 SER A C 1
ATOM 677 O O . SER A 1 83 ? -1.361 23.380 8.344 1.00 59.84 83 SER A O 1
ATOM 679 N N . THR A 1 84 ? -2.085 21.516 9.387 1.00 64.50 84 THR A N 1
ATOM 680 C CA . THR A 1 84 ? -3.055 21.066 8.372 1.00 64.50 84 THR A CA 1
ATOM 681 C C . THR A 1 84 ? -4.083 22.134 7.999 1.00 64.50 84 THR A C 1
ATOM 683 O O . THR A 1 84 ? -4.599 22.123 6.885 1.00 64.50 84 THR A O 1
ATOM 686 N N . HIS A 1 85 ? -4.327 23.098 8.889 1.00 66.94 85 HIS A N 1
ATOM 687 C CA . HIS A 1 85 ? -5.251 24.212 8.677 1.00 66.94 85 HIS A CA 1
ATOM 688 C C . HIS A 1 85 ? -4.755 25.273 7.685 1.00 66.94 85 HIS A C 1
ATOM 690 O O . HIS A 1 85 ? -5.537 26.132 7.294 1.00 66.94 85 HIS A O 1
ATOM 696 N N . ASN A 1 86 ? -3.490 25.217 7.258 1.00 66.81 86 ASN A N 1
ATOM 697 C CA . ASN A 1 86 ? -2.899 26.204 6.350 1.00 66.81 86 ASN A CA 1
ATOM 698 C C . ASN A 1 86 ? -2.570 25.632 4.957 1.00 66.81 86 ASN A C 1
ATOM 700 O O . ASN A 1 86 ? -1.855 26.253 4.171 1.00 66.81 86 ASN A O 1
ATOM 704 N N . LEU A 1 87 ? -3.047 24.421 4.645 1.00 74.56 87 LEU A N 1
ATOM 705 C CA . LEU A 1 87 ? -2.763 23.750 3.376 1.00 74.56 87 LEU A CA 1
ATOM 706 C C . LEU A 1 87 ? -3.822 24.094 2.322 1.00 74.56 87 LEU A C 1
ATOM 708 O O . LEU A 1 87 ? -4.986 23.721 2.435 1.00 74.56 87 LEU A O 1
ATOM 712 N N . SER A 1 88 ? -3.395 24.763 1.250 1.00 84.38 88 SER A N 1
ATOM 713 C CA . SER A 1 88 ? -4.236 24.984 0.069 1.00 84.38 88 SER A CA 1
ATOM 714 C C . SER A 1 88 ? -4.579 23.649 -0.617 1.00 84.38 88 SER A C 1
ATOM 716 O O . SER A 1 88 ? -3.699 22.788 -0.734 1.00 84.38 88 SER A O 1
ATOM 718 N N . PRO A 1 89 ? -5.796 23.477 -1.176 1.00 83.56 89 PRO A N 1
ATOM 719 C CA . PRO A 1 89 ? -6.159 22.291 -1.959 1.00 83.56 89 PRO A CA 1
ATOM 720 C C . PRO A 1 89 ? -5.163 21.974 -3.082 1.00 83.56 89 PRO A C 1
ATOM 722 O O . PRO A 1 89 ? -4.845 20.811 -3.328 1.00 83.56 89 PRO A O 1
ATOM 725 N N . LYS A 1 90 ? -4.599 23.011 -3.721 1.00 85.38 90 LYS A N 1
ATOM 726 C CA . LYS A 1 90 ? -3.570 22.856 -4.762 1.00 85.38 90 LYS A CA 1
ATOM 727 C C . LYS A 1 90 ? -2.318 22.158 -4.226 1.00 85.38 90 LYS A C 1
ATOM 729 O O . LYS A 1 90 ? -1.755 21.307 -4.910 1.00 85.38 90 LYS A O 1
ATOM 734 N N . THR A 1 91 ? -1.906 22.478 -3.000 1.00 83.44 91 THR A N 1
ATOM 735 C CA . THR A 1 91 ? -0.747 21.865 -2.338 1.00 83.44 91 THR A CA 1
ATOM 736 C C . THR A 1 91 ? -0.997 20.391 -2.044 1.00 83.44 91 THR A C 1
ATOM 738 O O . THR A 1 91 ? -0.119 19.571 -2.294 1.00 83.44 91 THR A O 1
ATOM 741 N N . ILE A 1 92 ? -2.202 20.036 -1.589 1.00 83.56 92 ILE A N 1
ATOM 742 C CA . ILE A 1 92 ? -2.583 18.643 -1.301 1.00 83.56 92 ILE A CA 1
ATOM 743 C C . ILE A 1 92 ? -2.578 17.808 -2.586 1.00 83.56 92 ILE A C 1
ATOM 745 O O . ILE A 1 92 ? -1.982 16.731 -2.631 1.00 83.56 92 ILE A O 1
ATOM 749 N N . ILE A 1 93 ? -3.189 18.330 -3.654 1.00 87.56 93 ILE A N 1
ATOM 750 C CA . ILE A 1 93 ? -3.208 17.663 -4.961 1.00 87.56 93 ILE A CA 1
ATOM 751 C C . ILE A 1 93 ? -1.779 17.491 -5.477 1.00 87.56 93 ILE A C 1
ATOM 753 O O . ILE A 1 93 ? -1.405 16.402 -5.901 1.00 87.56 93 ILE A O 1
ATOM 757 N N . ARG A 1 94 ? -0.952 18.538 -5.402 1.00 88.00 94 ARG A N 1
ATOM 758 C CA . ARG A 1 94 ? 0.440 18.479 -5.857 1.00 88.00 94 ARG A CA 1
ATOM 759 C C . ARG A 1 94 ? 1.262 17.464 -5.056 1.00 88.00 94 ARG A C 1
ATOM 761 O O . ARG A 1 94 ? 1.979 16.682 -5.669 1.00 88.00 94 ARG A O 1
ATOM 768 N N . ALA A 1 95 ? 1.114 17.424 -3.733 1.00 85.19 95 ALA A N 1
ATOM 769 C CA . ALA A 1 95 ? 1.818 16.474 -2.870 1.00 85.19 95 ALA A CA 1
ATOM 770 C C . ALA A 1 95 ? 1.488 15.010 -3.205 1.00 85.19 95 ALA A C 1
ATOM 772 O O . ALA A 1 95 ? 2.354 14.150 -3.086 1.00 85.19 95 ALA A O 1
ATOM 773 N N . LYS A 1 96 ? 0.260 14.730 -3.659 1.00 85.94 96 LYS A N 1
ATOM 774 C CA . LYS A 1 96 ? -0.136 13.392 -4.118 1.00 85.94 96 LYS A CA 1
ATOM 775 C C . LYS A 1 96 ? 0.304 13.101 -5.556 1.00 85.94 96 LYS A C 1
ATOM 777 O O . LYS A 1 96 ? 0.704 11.984 -5.859 1.00 85.94 96 LYS A O 1
ATOM 782 N N . THR A 1 97 ? 0.209 14.085 -6.444 1.00 91.31 97 THR A N 1
ATOM 783 C CA . THR A 1 97 ? 0.444 13.888 -7.881 1.00 91.31 97 THR A CA 1
ATOM 784 C C . THR A 1 97 ? 1.927 13.837 -8.241 1.00 91.31 97 THR A C 1
ATOM 786 O O . THR A 1 97 ? 2.288 13.114 -9.162 1.00 91.31 97 THR A O 1
ATOM 789 N N . ILE A 1 98 ? 2.789 14.582 -7.541 1.00 92.94 98 ILE A N 1
ATOM 790 C CA . ILE A 1 98 ? 4.240 14.565 -7.788 1.00 92.94 98 ILE A CA 1
ATOM 791 C C . ILE A 1 98 ? 4.839 13.156 -7.691 1.00 92.94 98 ILE A C 1
ATOM 793 O O . ILE A 1 98 ? 5.410 12.737 -8.692 1.00 92.94 98 ILE A O 1
ATOM 797 N N . PRO A 1 99 ? 4.696 12.402 -6.582 1.00 91.12 99 PRO A N 1
ATOM 798 C CA . PRO A 1 99 ? 5.347 11.096 -6.466 1.00 91.12 99 PRO A CA 1
ATOM 799 C C . PRO A 1 99 ? 4.873 10.120 -7.549 1.00 91.12 99 PRO A C 1
ATOM 801 O O . PRO A 1 99 ? 5.677 9.408 -8.131 1.00 91.12 99 PRO A O 1
ATOM 804 N N . LEU A 1 100 ? 3.585 10.162 -7.910 1.00 91.38 100 LEU A N 1
ATOM 805 C CA . LEU A 1 100 ? 3.049 9.338 -8.996 1.00 91.38 100 LEU A CA 1
ATOM 806 C C . LEU A 1 100 ? 3.668 9.693 -10.356 1.00 91.38 100 LEU A C 1
ATOM 808 O O . LEU A 1 100 ? 3.957 8.809 -11.155 1.00 91.38 100 LEU A O 1
ATOM 812 N N . LYS A 1 101 ? 3.883 10.985 -10.625 1.00 93.69 101 LYS A N 1
ATOM 813 C CA . LYS A 1 101 ? 4.566 11.428 -11.847 1.00 93.69 101 LYS A CA 1
ATOM 814 C C . LYS A 1 101 ? 6.048 11.064 -11.839 1.00 93.69 101 LYS A C 1
ATOM 816 O O . LYS A 1 101 ? 6.568 10.711 -12.887 1.00 93.69 101 LYS A O 1
ATOM 821 N N . GLU A 1 102 ? 6.717 11.154 -10.694 1.00 94.31 102 GLU A N 1
ATOM 822 C CA . GLU A 1 102 ? 8.121 10.752 -10.549 1.00 94.31 102 GLU A CA 1
ATOM 823 C C . GLU A 1 102 ? 8.308 9.254 -10.805 1.00 94.31 102 GLU A C 1
ATOM 825 O O . GLU A 1 102 ? 9.247 8.869 -11.499 1.00 94.31 102 GLU A O 1
ATOM 830 N N . ASP A 1 103 ? 7.404 8.415 -10.297 1.00 93.31 103 ASP A N 1
ATOM 831 C CA . ASP A 1 103 ? 7.431 6.972 -10.550 1.00 93.31 103 ASP A CA 1
ATOM 832 C C . ASP A 1 103 ? 7.204 6.655 -12.035 1.00 93.31 103 ASP A C 1
ATOM 834 O O . ASP A 1 103 ? 7.909 5.824 -12.610 1.00 93.31 103 ASP A O 1
ATOM 838 N N . GLU A 1 104 ? 6.281 7.367 -12.686 1.00 94.31 104 GLU A N 1
ATOM 839 C CA . GLU A 1 104 ? 6.025 7.202 -14.118 1.00 94.31 104 GLU A CA 1
ATOM 840 C C . GLU A 1 104 ? 7.200 7.676 -14.985 1.00 94.31 104 GLU A C 1
ATOM 842 O O . GLU A 1 104 ? 7.564 7.005 -15.950 1.00 94.31 104 GLU A O 1
ATOM 847 N N . ILE A 1 105 ? 7.848 8.787 -14.620 1.00 95.94 105 ILE A N 1
ATOM 848 C CA . ILE A 1 105 ? 9.065 9.259 -15.296 1.00 95.94 105 ILE A CA 1
ATOM 849 C C . ILE A 1 105 ? 10.163 8.198 -15.199 1.00 95.94 105 ILE A C 1
ATOM 851 O O . ILE A 1 105 ? 10.727 7.827 -16.224 1.00 95.94 105 ILE A O 1
ATOM 855 N N . LYS A 1 106 ? 10.411 7.637 -14.009 1.00 95.50 106 LYS A N 1
ATOM 856 C CA . LYS A 1 106 ? 11.414 6.571 -13.833 1.00 95.50 106 LYS A CA 1
ATOM 857 C C . LYS A 1 106 ? 11.102 5.337 -14.679 1.00 95.50 106 LYS A C 1
ATOM 859 O O . LYS A 1 106 ? 12.015 4.721 -15.228 1.00 95.50 106 LYS A O 1
ATOM 864 N N . ARG A 1 107 ? 9.821 4.966 -14.793 1.00 96.44 107 ARG A N 1
ATOM 865 C CA . ARG A 1 107 ? 9.381 3.855 -15.648 1.00 96.44 107 ARG A CA 1
ATOM 866 C C . ARG A 1 107 ? 9.709 4.132 -17.117 1.00 96.44 107 ARG A C 1
ATOM 868 O O . ARG A 1 107 ? 10.327 3.292 -17.768 1.00 96.44 107 ARG A O 1
ATOM 875 N N . LEU A 1 108 ? 9.337 5.313 -17.611 1.00 96.50 108 LEU A N 1
ATOM 876 C CA . LEU A 1 108 ? 9.577 5.730 -18.994 1.00 96.50 108 LEU A CA 1
ATOM 877 C C . LEU A 1 108 ? 11.070 5.866 -19.311 1.00 96.50 108 LEU A C 1
ATOM 879 O O . LEU A 1 108 ? 11.504 5.440 -20.377 1.00 96.50 108 LEU A O 1
ATOM 883 N N . GLU A 1 109 ? 11.871 6.400 -18.391 1.00 96.88 109 GLU A N 1
ATOM 884 C CA . GLU A 1 109 ? 13.331 6.471 -18.530 1.00 96.88 109 GLU A CA 1
ATOM 885 C C . GLU A 1 109 ? 13.957 5.074 -18.624 1.00 96.88 109 GLU A C 1
ATOM 887 O O . GLU A 1 109 ? 14.849 4.845 -19.444 1.00 96.88 109 GLU A O 1
ATOM 892 N N . GLY A 1 110 ? 13.462 4.115 -17.834 1.00 96.44 110 GLY A N 1
ATOM 893 C CA . GLY A 1 110 ? 13.882 2.717 -17.914 1.00 96.44 110 GLY A CA 1
ATOM 894 C C . GLY A 1 110 ? 13.551 2.074 -19.264 1.00 96.44 110 GLY A C 1
ATOM 895 O O . GLY A 1 110 ? 14.398 1.396 -19.853 1.00 96.44 110 GLY A O 1
ATOM 896 N N . GLU A 1 111 ? 12.347 2.315 -19.786 1.00 96.31 111 GLU A N 1
ATOM 897 C CA . GLU A 1 111 ? 11.935 1.840 -21.115 1.00 96.31 111 GLU A CA 1
ATOM 898 C C . GLU A 1 111 ? 12.748 2.494 -22.233 1.00 96.31 111 GLU A C 1
ATOM 900 O O . GLU A 1 111 ? 13.237 1.800 -23.126 1.00 96.31 111 GLU A O 1
ATOM 905 N N . PHE A 1 112 ? 12.965 3.806 -22.150 1.00 97.00 112 PHE A N 1
ATOM 906 C CA . PHE A 1 112 ? 13.790 4.544 -23.098 1.00 97.00 112 PHE A CA 1
ATOM 907 C C . PHE A 1 112 ? 15.221 4.001 -23.131 1.00 97.00 112 PHE A C 1
ATOM 909 O O . PHE A 1 112 ? 15.748 3.725 -24.207 1.00 97.00 112 PHE A O 1
ATOM 916 N N . LEU A 1 113 ? 15.836 3.775 -21.966 1.00 97.25 113 LEU A N 1
ATOM 917 C CA . LEU A 1 113 ? 17.187 3.223 -21.884 1.00 97.25 113 LEU A CA 1
ATOM 918 C C . LEU A 1 113 ? 17.264 1.814 -22.484 1.00 97.25 113 LEU A C 1
ATOM 920 O O . LEU A 1 113 ? 18.244 1.482 -23.153 1.00 97.25 113 LEU A O 1
ATOM 924 N N . LYS A 1 114 ? 16.238 0.986 -22.259 1.00 96.69 114 LYS A N 1
ATOM 925 C CA . LYS A 1 114 ? 16.153 -0.357 -22.843 1.00 96.69 114 LYS A CA 1
ATOM 926 C C . LYS A 1 114 ? 16.101 -0.289 -24.371 1.00 96.69 114 LYS A C 1
ATOM 928 O O . LYS A 1 114 ? 16.918 -0.932 -25.023 1.00 96.69 114 LYS A O 1
ATOM 933 N N . ILE A 1 115 ? 15.199 0.525 -24.919 1.00 96.56 115 ILE A N 1
ATOM 934 C CA . ILE A 1 115 ? 15.032 0.696 -26.370 1.00 96.56 115 ILE A CA 1
ATOM 935 C C . ILE A 1 115 ? 16.291 1.304 -26.995 1.00 96.56 115 ILE A C 1
ATOM 937 O O . ILE A 1 115 ? 16.727 0.863 -28.052 1.00 96.56 115 ILE A O 1
ATOM 941 N N . SER A 1 116 ? 16.916 2.284 -26.339 1.00 95.94 116 SER A N 1
ATOM 942 C CA . SER A 1 116 ? 18.150 2.901 -26.833 1.00 95.94 116 SER A CA 1
ATOM 943 C C . SER A 1 116 ? 19.276 1.874 -26.961 1.00 95.94 116 SER A C 1
ATOM 945 O O . SER A 1 116 ? 19.939 1.825 -27.993 1.00 95.94 116 SER A O 1
ATOM 947 N N . LYS A 1 117 ? 19.459 1.013 -25.952 1.00 96.81 117 LYS A N 1
ATOM 948 C CA . LYS A 1 117 ? 20.463 -0.064 -25.993 1.00 96.81 117 LYS A CA 1
ATOM 949 C C . LYS A 1 117 ? 20.158 -1.103 -27.068 1.00 96.81 117 LYS A C 1
ATOM 951 O O . LYS A 1 117 ? 21.069 -1.567 -27.746 1.00 96.81 117 LYS A O 1
ATOM 956 N N . GLU A 1 118 ? 18.889 -1.468 -27.223 1.00 96.81 118 GLU A N 1
ATOM 957 C CA . GLU A 1 118 ? 18.451 -2.398 -28.264 1.00 96.81 118 GLU A CA 1
ATOM 958 C C . GLU A 1 118 ? 18.702 -1.824 -29.664 1.00 96.81 118 GLU A C 1
ATOM 960 O O . GLU A 1 118 ? 19.275 -2.500 -30.514 1.00 96.81 118 GLU A O 1
ATOM 965 N N . ASN A 1 119 ? 18.388 -0.548 -29.881 1.00 96.19 119 ASN A N 1
ATOM 966 C CA . ASN A 1 119 ? 18.664 0.140 -31.138 1.00 96.19 119 ASN A CA 1
ATOM 967 C C . ASN A 1 119 ? 20.166 0.228 -31.435 1.00 96.19 119 ASN A C 1
ATOM 969 O O . ASN A 1 119 ? 20.573 -0.025 -32.568 1.00 96.19 119 ASN A O 1
ATOM 973 N N . GLU A 1 120 ? 20.999 0.562 -30.444 1.00 96.69 120 GLU A N 1
ATOM 974 C CA . GLU A 1 120 ? 22.460 0.566 -30.607 1.00 96.69 120 GLU A CA 1
ATOM 975 C C . GLU A 1 120 ? 22.985 -0.816 -31.011 1.00 96.69 120 GLU A C 1
ATOM 977 O O . GLU A 1 120 ? 23.778 -0.932 -31.952 1.00 96.69 120 GLU A O 1
ATOM 982 N N . TYR A 1 121 ? 22.494 -1.867 -30.351 1.00 96.38 121 TYR A N 1
ATOM 983 C CA . TYR A 1 121 ? 22.836 -3.246 -30.678 1.00 96.38 121 TYR A CA 1
ATOM 984 C C . TYR A 1 121 ? 22.425 -3.609 -32.112 1.00 96.38 121 TYR A C 1
ATOM 986 O O . TYR A 1 121 ? 23.282 -3.998 -32.909 1.00 96.38 121 TYR A O 1
ATOM 994 N N . LEU A 1 122 ? 21.160 -3.394 -32.482 1.00 96.62 122 LEU A N 1
ATOM 995 C CA . LEU A 1 122 ? 20.640 -3.700 -33.819 1.00 96.62 122 LEU A CA 1
ATOM 996 C C . LEU A 1 122 ? 21.363 -2.914 -34.921 1.00 96.62 122 LEU A C 1
ATOM 998 O O . LEU A 1 122 ? 21.661 -3.457 -35.984 1.00 96.62 122 LEU A O 1
ATOM 1002 N N . MET A 1 123 ? 21.707 -1.649 -34.672 1.00 95.69 123 MET A N 1
ATOM 1003 C CA . MET A 1 123 ? 22.479 -0.835 -35.617 1.00 95.69 123 MET A CA 1
ATOM 1004 C C . MET A 1 123 ? 23.906 -1.358 -35.803 1.00 95.69 123 MET A C 1
ATOM 1006 O O . MET A 1 123 ? 24.435 -1.327 -36.921 1.00 95.69 123 MET A O 1
ATOM 1010 N N . SER A 1 124 ? 24.534 -1.848 -34.731 1.00 95.12 124 SER A N 1
ATOM 1011 C CA . SER A 1 124 ? 25.858 -2.472 -34.809 1.00 95.12 124 SER A CA 1
ATOM 1012 C C . SER A 1 124 ? 25.818 -3.782 -35.602 1.00 95.12 124 SER A C 1
ATOM 1014 O O . SER A 1 124 ? 26.664 -4.004 -36.475 1.00 95.12 124 SER A O 1
ATOM 1016 N N . GLU A 1 125 ? 24.785 -4.597 -35.383 1.00 96.56 125 GLU A N 1
ATOM 1017 C CA . GLU A 1 125 ? 24.574 -5.850 -36.100 1.00 96.56 125 GLU A CA 1
ATOM 1018 C C . GLU A 1 125 ? 24.313 -5.592 -37.587 1.00 96.56 125 GLU A C 1
ATOM 1020 O O . GLU A 1 125 ? 24.976 -6.178 -38.444 1.00 96.56 125 GLU A O 1
ATOM 1025 N N . LEU A 1 126 ? 23.430 -4.644 -37.909 1.00 96.31 126 LEU A N 1
ATOM 1026 C CA . LEU A 1 126 ? 23.132 -4.256 -39.286 1.00 9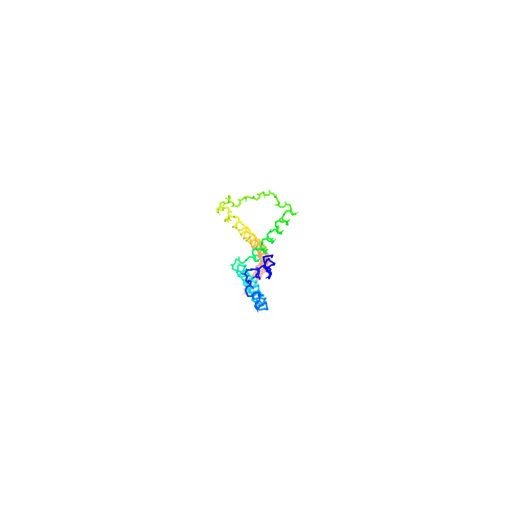6.31 126 LEU A CA 1
ATOM 1027 C C . LEU A 1 126 ? 24.384 -3.758 -40.015 1.00 96.31 126 LEU A C 1
ATOM 1029 O O . LEU A 1 126 ? 24.604 -4.107 -41.177 1.00 96.31 126 LEU A O 1
ATOM 1033 N N . ARG A 1 127 ? 25.240 -2.981 -39.340 1.00 95.00 127 ARG A N 1
ATOM 1034 C CA . ARG A 1 127 ? 26.520 -2.540 -39.910 1.00 95.00 127 ARG A CA 1
ATOM 1035 C C . ARG A 1 127 ? 27.443 -3.727 -40.193 1.00 95.00 127 ARG A C 1
ATOM 1037 O O . ARG A 1 127 ? 28.014 -3.783 -41.279 1.00 95.00 127 ARG A O 1
ATOM 1044 N N . SER A 1 128 ? 27.550 -4.678 -39.264 1.00 94.94 128 SER A N 1
ATOM 1045 C CA . SER A 1 128 ? 28.351 -5.896 -39.449 1.00 94.94 128 SER A CA 1
ATOM 1046 C C . SER A 1 128 ? 27.840 -6.738 -40.621 1.00 94.94 128 SER A C 1
ATOM 1048 O O . SER A 1 128 ? 28.617 -7.108 -41.501 1.00 94.94 128 SER A O 1
ATOM 1050 N N . LYS A 1 129 ? 26.524 -6.966 -40.701 1.00 94.31 129 LYS A N 1
ATOM 1051 C CA . LYS A 1 129 ? 25.890 -7.703 -41.804 1.00 94.31 129 LYS A CA 1
ATOM 1052 C C . LYS A 1 129 ? 26.072 -7.005 -43.149 1.00 94.31 129 LYS A C 1
ATOM 1054 O O . LYS A 1 129 ? 26.350 -7.669 -44.145 1.00 94.31 129 LYS A O 1
ATOM 1059 N N . LYS A 1 130 ? 25.971 -5.673 -43.188 1.00 94.56 130 LYS A N 1
ATOM 1060 C CA . LYS A 1 130 ? 26.226 -4.887 -44.403 1.00 94.56 130 LYS A CA 1
ATOM 1061 C C . LYS A 1 130 ? 27.675 -5.018 -44.866 1.00 94.56 130 LYS A C 1
ATOM 1063 O O . LYS A 1 130 ? 27.908 -5.125 -46.066 1.00 94.56 130 LYS A O 1
ATOM 1068 N N . GLU A 1 131 ? 28.629 -5.027 -43.941 1.00 94.31 131 GLU A N 1
ATOM 1069 C CA . GLU A 1 131 ? 30.040 -5.200 -44.287 1.00 94.31 131 GLU A CA 1
ATOM 1070 C C . GLU A 1 131 ? 30.331 -6.620 -44.781 1.00 94.31 131 GLU A C 1
ATOM 1072 O O . GLU A 1 131 ? 30.894 -6.779 -45.858 1.00 94.31 131 GLU A O 1
ATOM 1077 N N . GLN A 1 132 ? 29.825 -7.646 -44.087 1.00 93.19 132 GLN A N 1
ATOM 1078 C CA . GLN A 1 132 ? 29.900 -9.039 -44.549 1.00 93.19 132 GLN A CA 1
ATOM 1079 C C . GLN A 1 132 ? 29.315 -9.201 -45.957 1.00 93.19 132 GLN A C 1
ATOM 1081 O O . GLN A 1 132 ? 29.922 -9.844 -46.808 1.00 93.19 132 GLN A O 1
ATOM 1086 N N . SER A 1 133 ? 28.162 -8.582 -46.228 1.00 92.38 133 SER A N 1
ATOM 1087 C CA . SER A 1 133 ? 27.543 -8.622 -47.553 1.00 92.38 133 SER A CA 1
ATOM 1088 C C . SER A 1 133 ? 28.441 -8.000 -48.622 1.00 92.38 133 SER A C 1
ATOM 1090 O O . SER A 1 133 ? 28.616 -8.605 -49.675 1.00 92.38 133 SER A O 1
ATOM 1092 N N . LYS A 1 134 ? 29.066 -6.846 -48.356 1.00 91.75 134 LYS A N 1
ATOM 1093 C CA . LYS A 1 134 ? 30.020 -6.237 -49.297 1.00 91.75 134 LYS A CA 1
ATOM 1094 C C . LYS A 1 134 ? 31.241 -7.121 -49.538 1.00 91.75 134 LYS A C 1
ATOM 1096 O O . LYS A 1 134 ? 31.638 -7.276 -50.689 1.00 91.75 134 LYS A O 1
ATOM 1101 N N . CYS A 1 135 ? 31.799 -7.717 -48.483 1.00 89.94 135 CYS A N 1
ATOM 1102 C CA . CYS A 1 135 ? 32.937 -8.630 -48.590 1.00 89.94 135 CYS A CA 1
ATOM 1103 C C . CYS A 1 135 ? 32.625 -9.878 -49.420 1.00 89.94 135 CYS A C 1
ATOM 1105 O O . CYS A 1 135 ? 33.553 -10.484 -49.931 1.00 89.94 135 CYS A O 1
ATOM 1107 N N . ILE A 1 136 ? 31.356 -10.273 -49.546 1.00 92.69 136 ILE A N 1
ATOM 1108 C CA . ILE A 1 136 ? 30.938 -11.398 -50.395 1.00 92.69 136 ILE A CA 1
ATOM 1109 C C . ILE A 1 136 ? 30.613 -10.921 -51.815 1.00 92.69 136 ILE A C 1
ATOM 1111 O O . ILE A 1 136 ? 30.989 -11.572 -52.783 1.00 92.69 136 ILE A O 1
ATOM 1115 N N . ILE A 1 137 ? 29.930 -9.782 -51.956 1.00 93.56 137 ILE A N 1
ATOM 1116 C CA . ILE A 1 137 ? 29.516 -9.255 -53.263 1.00 93.56 137 ILE A CA 1
ATOM 1117 C C . ILE A 1 137 ? 30.730 -8.881 -54.121 1.00 93.56 137 ILE A C 1
ATOM 1119 O O . ILE A 1 137 ? 30.733 -9.190 -55.309 1.00 93.56 137 ILE A O 1
ATOM 1123 N N . LEU A 1 138 ? 31.755 -8.242 -53.543 1.00 92.12 138 LEU A N 1
ATOM 1124 C CA . LEU A 1 138 ? 32.926 -7.793 -54.304 1.00 92.12 138 LEU A CA 1
ATOM 1125 C C . LEU A 1 138 ? 33.695 -8.964 -54.955 1.00 92.12 138 LEU A C 1
ATOM 1127 O O . LEU A 1 138 ? 33.852 -8.923 -56.173 1.00 92.12 138 LEU A O 1
ATOM 1131 N N . PRO A 1 139 ? 34.072 -10.038 -54.232 1.00 92.31 139 PRO A N 1
ATOM 1132 C CA . PRO A 1 139 ? 34.717 -11.200 -54.846 1.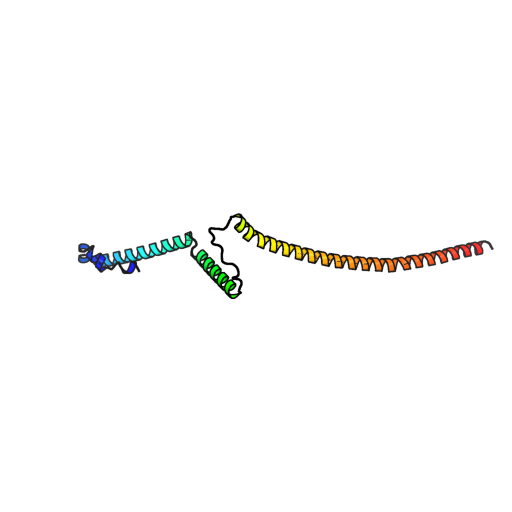00 92.31 139 PRO A CA 1
ATOM 1133 C C . PRO A 1 139 ? 33.841 -11.931 -55.862 1.00 92.31 139 PRO A C 1
ATOM 1135 O O . PRO A 1 139 ? 34.351 -12.480 -56.829 1.00 92.31 139 PRO A O 1
ATOM 1138 N N . VAL A 1 140 ? 32.518 -11.963 -55.665 1.00 93.31 140 VAL A N 1
ATOM 1139 C CA . VAL A 1 140 ? 31.612 -12.589 -56.641 1.00 93.31 140 VAL A CA 1
ATOM 1140 C C . VAL A 1 140 ? 31.599 -11.799 -57.950 1.00 93.31 140 VAL A C 1
ATOM 1142 O O . VAL A 1 140 ? 31.621 -12.405 -59.017 1.00 93.31 140 VAL A O 1
ATOM 1145 N N . ILE A 1 141 ? 31.589 -10.464 -57.885 1.00 92.19 141 ILE A N 1
ATOM 1146 C CA . ILE A 1 141 ? 31.696 -9.616 -59.080 1.00 92.19 141 ILE A CA 1
ATOM 1147 C C . ILE A 1 141 ? 33.044 -9.843 -59.769 1.00 92.19 141 ILE A C 1
ATOM 1149 O O . ILE A 1 141 ? 33.059 -10.028 -60.981 1.00 92.19 141 ILE A O 1
ATOM 1153 N N . GLU A 1 142 ? 34.137 -9.883 -59.007 1.00 92.69 142 GLU A N 1
ATOM 1154 C CA . GLU A 1 142 ? 35.489 -10.130 -59.524 1.00 92.69 142 GLU A CA 1
ATOM 1155 C C . GLU A 1 142 ? 35.592 -11.493 -60.232 1.00 92.69 142 GLU A C 1
ATOM 1157 O O . GLU A 1 142 ? 36.010 -11.571 -61.387 1.00 92.69 142 GLU A O 1
ATOM 1162 N N . ALA A 1 143 ? 35.075 -12.558 -59.616 1.00 91.62 143 ALA A N 1
ATOM 1163 C CA . ALA A 1 143 ? 35.032 -13.882 -60.231 1.00 91.62 143 ALA A CA 1
ATOM 1164 C C . ALA A 1 143 ? 34.169 -13.917 -61.509 1.00 91.62 143 ALA A C 1
ATOM 1166 O O . ALA A 1 143 ? 34.518 -14.587 -62.478 1.00 91.62 143 ALA A O 1
ATOM 1167 N N . ILE A 1 144 ? 33.042 -13.193 -61.546 1.00 92.88 144 ILE A N 1
ATOM 1168 C CA . ILE A 1 144 ? 32.213 -13.084 -62.758 1.00 92.88 144 ILE A CA 1
ATOM 1169 C C . ILE A 1 144 ? 32.964 -12.336 -63.865 1.00 92.88 144 ILE A C 1
ATOM 1171 O O . ILE A 1 144 ? 32.873 -12.734 -65.026 1.00 92.88 144 ILE A O 1
ATOM 1175 N N . THR A 1 145 ? 33.706 -11.274 -63.534 1.00 92.38 145 THR A N 1
ATOM 1176 C CA . THR A 1 145 ? 34.517 -10.554 -64.526 1.00 92.38 145 THR A CA 1
ATOM 1177 C C . THR A 1 145 ? 35.628 -11.433 -65.090 1.00 92.38 145 THR A C 1
ATOM 1179 O O . THR A 1 145 ? 35.756 -11.499 -66.307 1.00 92.38 145 THR A O 1
ATOM 1182 N N . GLU A 1 146 ? 36.331 -12.198 -64.251 1.00 91.81 146 GLU A N 1
ATOM 1183 C CA . GLU A 1 146 ? 37.351 -13.154 -64.706 1.00 91.81 146 GLU A CA 1
ATOM 1184 C C . GLU A 1 146 ? 36.759 -14.227 -65.634 1.00 91.81 146 GLU A C 1
ATOM 1186 O O . GLU A 1 146 ? 37.319 -14.535 -66.687 1.00 91.81 146 GLU A O 1
ATOM 1191 N N . ILE A 1 147 ? 35.592 -14.781 -65.283 1.00 91.62 147 ILE A N 1
ATOM 1192 C CA . ILE A 1 147 ? 34.900 -15.770 -66.122 1.00 91.62 147 ILE A CA 1
ATOM 1193 C C . ILE A 1 147 ? 34.498 -15.164 -67.473 1.00 91.62 147 ILE A C 1
ATOM 1195 O O . ILE A 1 147 ? 34.658 -15.825 -68.500 1.00 91.62 147 ILE A O 1
ATOM 1199 N N . ASN A 1 148 ? 33.996 -13.927 -67.489 1.00 90.25 148 ASN A N 1
ATOM 1200 C CA . ASN A 1 148 ? 33.624 -13.241 -68.728 1.00 90.25 148 ASN A CA 1
ATOM 1201 C C . ASN A 1 148 ? 34.845 -12.963 -69.615 1.00 90.25 148 ASN A C 1
ATOM 1203 O O . ASN A 1 148 ? 34.780 -13.209 -70.815 1.00 90.25 148 ASN A O 1
ATOM 1207 N N . GLU A 1 149 ? 35.971 -12.534 -69.042 1.00 90.44 149 GLU A N 1
ATOM 1208 C CA . GLU A 1 149 ? 37.212 -12.318 -69.798 1.00 90.44 149 GLU A CA 1
ATOM 1209 C C . GLU A 1 149 ? 37.721 -13.614 -70.448 1.00 90.44 149 GLU A C 1
ATOM 1211 O O . GLU A 1 149 ? 38.103 -13.626 -71.622 1.00 90.44 149 GLU A O 1
ATOM 1216 N N . VAL A 1 150 ? 37.677 -14.734 -69.717 1.00 89.19 150 VAL A N 1
ATOM 1217 C CA . VAL A 1 150 ? 38.032 -16.054 -70.262 1.00 89.19 150 VAL A CA 1
ATOM 1218 C C . VAL A 1 150 ? 37.045 -16.489 -71.347 1.00 89.19 150 VAL A C 1
ATOM 1220 O O . VAL A 1 150 ? 37.460 -17.038 -72.370 1.00 89.19 150 VAL A O 1
ATOM 1223 N N . HIS A 1 151 ? 35.747 -16.251 -71.150 1.00 88.81 151 HIS A N 1
ATOM 1224 C CA . HIS A 1 151 ? 34.720 -16.566 -72.139 1.00 88.81 151 HIS A CA 1
ATOM 1225 C C . HIS A 1 151 ? 34.937 -15.799 -73.449 1.00 88.81 151 HIS A C 1
ATOM 1227 O O . HIS A 1 151 ? 34.953 -16.416 -74.517 1.00 88.81 151 HIS A O 1
ATOM 1233 N N . ASP A 1 152 ? 35.187 -14.493 -73.367 1.00 88.62 152 ASP A N 1
ATOM 1234 C CA . ASP A 1 152 ? 35.472 -13.653 -74.529 1.00 88.62 152 ASP A CA 1
ATOM 1235 C C . ASP A 1 152 ? 36.742 -14.130 -75.249 1.00 88.62 152 ASP A C 1
ATOM 1237 O O . ASP A 1 152 ? 36.736 -14.309 -76.469 1.00 88.62 152 ASP A O 1
ATOM 1241 N N . ALA A 1 153 ? 37.813 -14.443 -74.510 1.00 82.75 153 ALA A N 1
ATOM 1242 C CA . ALA A 1 153 ? 39.049 -14.977 -75.084 1.00 82.75 153 ALA A CA 1
ATOM 1243 C C . ALA A 1 153 ? 38.843 -16.314 -75.829 1.00 82.75 153 ALA A C 1
ATOM 1245 O O . ALA A 1 153 ? 39.437 -16.533 -76.890 1.00 82.75 153 ALA A O 1
ATOM 1246 N N . LEU A 1 154 ? 37.989 -17.203 -75.309 1.00 81.00 154 LEU A N 1
ATOM 1247 C CA . LEU A 1 154 ? 37.632 -18.462 -75.973 1.00 81.00 154 LEU A CA 1
ATOM 1248 C C . LEU A 1 154 ? 36.791 -18.238 -77.235 1.00 81.00 154 LEU A C 1
ATOM 1250 O O . LEU A 1 154 ? 37.002 -18.936 -78.229 1.00 81.00 154 LEU A O 1
ATOM 1254 N N . ILE A 1 155 ? 35.877 -17.262 -77.227 1.00 83.19 155 ILE A N 1
ATOM 1255 C CA . ILE A 1 155 ? 35.115 -16.874 -78.423 1.00 83.19 155 ILE A CA 1
ATOM 1256 C C . ILE A 1 155 ? 36.066 -16.373 -79.514 1.00 83.19 155 ILE A C 1
ATOM 1258 O O . ILE A 1 155 ? 35.998 -16.860 -80.643 1.00 83.19 155 ILE A O 1
ATOM 1262 N N . TYR A 1 156 ? 36.988 -15.462 -79.187 1.00 75.81 156 TYR A N 1
ATOM 1263 C CA . TYR A 1 156 ? 37.954 -14.945 -80.162 1.00 75.81 156 TYR A CA 1
ATOM 1264 C C . TYR A 1 156 ? 38.845 -16.048 -80.744 1.00 75.81 156 TYR A C 1
ATOM 1266 O O . TYR A 1 156 ? 39.098 -16.051 -81.948 1.00 75.81 156 TYR A O 1
ATOM 1274 N N . ARG A 1 157 ? 39.275 -17.017 -79.927 1.00 72.81 157 ARG A N 1
ATOM 1275 C CA . ARG A 1 157 ? 40.082 -18.153 -80.392 1.00 72.81 157 ARG A CA 1
ATOM 1276 C C . ARG A 1 157 ? 39.306 -19.086 -81.324 1.00 72.81 157 ARG A C 1
ATOM 1278 O O . ARG A 1 157 ? 39.811 -19.423 -82.386 1.00 72.81 157 ARG A O 1
ATOM 1285 N N . ASN A 1 158 ? 38.065 -19.431 -80.982 1.00 68.94 158 ASN A N 1
ATOM 1286 C CA . ASN A 1 158 ? 37.225 -20.267 -81.844 1.00 68.94 158 ASN A CA 1
ATOM 1287 C C . ASN A 1 158 ? 36.888 -19.591 -83.183 1.00 68.94 158 ASN A C 1
ATOM 1289 O O . ASN A 1 158 ? 36.765 -20.284 -84.185 1.00 68.94 158 ASN A O 1
ATOM 1293 N N . ILE A 1 159 ? 36.747 -18.261 -83.233 1.00 68.00 159 ILE A N 1
ATOM 1294 C CA . ILE A 1 159 ? 36.506 -17.534 -84.495 1.00 68.00 159 ILE A CA 1
ATOM 1295 C C . ILE A 1 159 ? 37.737 -17.594 -85.419 1.00 68.00 159 ILE A C 1
ATOM 1297 O O . ILE A 1 159 ? 37.579 -17.714 -86.636 1.00 68.00 159 ILE A O 1
ATOM 1301 N N . ILE A 1 160 ? 38.947 -17.547 -84.851 1.00 60.38 160 ILE A N 1
ATOM 1302 C CA . ILE A 1 160 ? 40.210 -17.677 -85.596 1.00 60.38 160 ILE A CA 1
ATOM 1303 C C . ILE A 1 160 ? 40.389 -19.118 -86.092 1.00 60.38 160 ILE A C 1
ATOM 1305 O O . ILE A 1 160 ? 40.617 -19.315 -87.280 1.00 60.38 160 ILE A O 1
ATOM 1309 N N . ASP A 1 161 ? 40.170 -20.113 -85.228 1.00 59.09 161 ASP A N 1
ATOM 1310 C CA . ASP A 1 161 ? 40.284 -21.538 -85.581 1.00 59.09 161 ASP A CA 1
ATOM 1311 C C . ASP A 1 161 ? 39.181 -22.014 -86.563 1.00 59.09 161 ASP A C 1
ATOM 1313 O O . ASP A 1 161 ? 39.293 -23.091 -87.137 1.00 59.09 161 ASP A O 1
ATOM 1317 N N . SER A 1 162 ? 38.114 -21.225 -86.773 1.00 56.97 162 SER A N 1
ATOM 1318 C CA . SER A 1 162 ? 37.048 -21.494 -87.763 1.00 56.97 162 SER A CA 1
ATOM 1319 C C . SER A 1 162 ? 37.247 -20.778 -89.111 1.00 56.97 162 SER A C 1
ATOM 1321 O O . SER A 1 162 ? 36.393 -20.913 -89.990 1.00 56.97 162 SER A O 1
ATOM 1323 N N . SER A 1 163 ? 38.300 -19.960 -89.253 1.00 52.06 163 SER A N 1
ATOM 1324 C CA . SER A 1 163 ? 38.610 -19.199 -90.480 1.00 52.06 163 SER A CA 1
ATOM 1325 C C . SER A 1 163 ? 39.831 -19.726 -91.254 1.00 52.06 163 SER A C 1
ATOM 1327 O O . SER A 1 163 ? 40.111 -19.196 -92.330 1.00 52.06 163 SER A O 1
ATOM 1329 N N . ASP A 1 164 ? 40.514 -20.749 -90.729 1.00 44.50 164 ASP A N 1
ATOM 1330 C CA . ASP A 1 164 ? 41.489 -21.600 -91.438 1.00 44.50 164 ASP A CA 1
ATOM 1331 C C . ASP A 1 164 ? 40.812 -22.890 -91.945 1.00 44.50 164 ASP A C 1
ATOM 1333 O O . ASP A 1 164 ? 41.203 -23.381 -93.032 1.00 44.50 164 ASP A O 1
#

Sequence (164 aa):
MLIRNIKQLQVAQCFPTLAREKPKRLNEAHGQVLTFLRTNVEEEFKLILKKRNIPEKLNELDALIAKARQREKNGQNSVRPTSTHNLSPKTIIRAKTIPLKEDEIKRLEGEFLKISKENEYLMSELRSKKEQSKCIILPVIEAITEINEVHDALIYRNIIDSSD